Protein AF-A0A4Q3C162-F1 (afdb_monome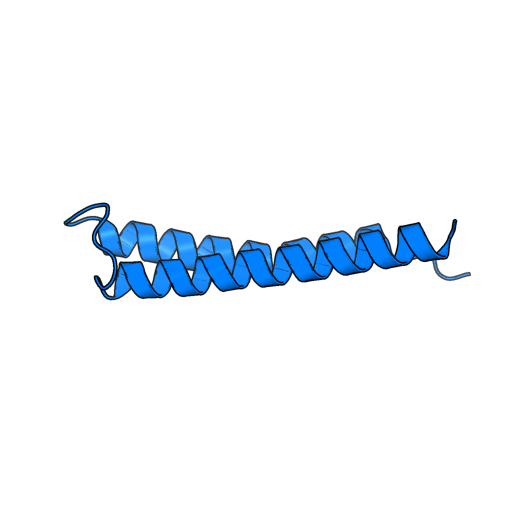r)

Foldseek 3Di:
DVVVVVVVLVVVLVVQLVQLVVLLVVLVCQLVVVDDDPPPCSNVVSVVSNVSSCCRNPPVSVVSCVVPDDDDD

Nearest PDB structures (foldseek):
  5m4y-assembly2_C  TM=5.134E-01  e=7.171E+00  Saccharomyces cerevisiae S288C

Sequence (73 aa):
MSDDVARGRWMTIQASRFAGFALVVLGILLVRDVVDIAGETNHLIGYVFIAVGLLDGLIVPQVLARKWRTPPA

pLDDT: mean 91.92, std 9.4, range [57.06, 98.38]

Radius of gyration: 16.36 Å; Cα contacts (8 Å, |Δi|>4): 76; chains: 1; bounding box: 37×22×51 Å

Structure (mmCIF, N/CA/C/O backbone):
data_AF-A0A4Q3C162-F1
#
_entry.id   AF-A0A4Q3C162-F1
#
loop_
_atom_site.group_PDB
_atom_site.id
_atom_site.type_symbol
_atom_site.label_atom_id
_atom_site.label_alt_id
_atom_site.label_comp_id
_atom_site.label_asym_id
_atom_site.label_entity_id
_atom_site.label_seq_id
_atom_site.pdbx_PDB_ins_code
_atom_site.Cartn_x
_atom_site.Cartn_y
_atom_site.Cartn_z
_atom_site.occupancy
_atom_site.B_iso_or_equiv
_atom_site.auth_seq_id
_atom_site.auth_comp_id
_atom_site.auth_asym_id
_atom_site.auth_atom_id
_atom_site.pdbx_PDB_model_num
ATOM 1 N N . MET A 1 1 ? 23.528 -12.727 -16.248 1.00 57.06 1 MET A N 1
ATOM 2 C CA . MET A 1 1 ? 23.524 -11.255 -16.397 1.00 57.06 1 MET A CA 1
ATOM 3 C C . MET A 1 1 ? 22.198 -10.700 -16.924 1.00 57.06 1 MET A C 1
ATOM 5 O O . MET A 1 1 ? 21.641 -9.851 -16.245 1.00 57.06 1 MET A O 1
ATOM 9 N N . SER A 1 2 ? 21.642 -11.141 -18.066 1.00 64.19 2 SER A N 1
ATOM 10 C CA . SER A 1 2 ? 20.297 -10.695 -18.518 1.00 64.19 2 SER A CA 1
ATOM 11 C C . SER A 1 2 ? 19.147 -11.285 -17.685 1.00 64.19 2 SER A C 1
ATOM 13 O O . SER A 1 2 ? 18.190 -10.581 -17.362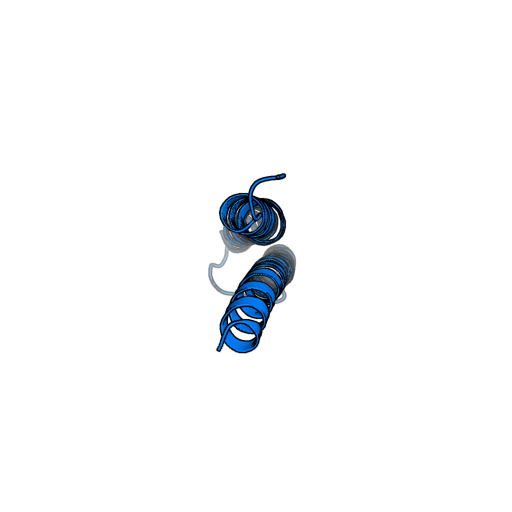 1.00 64.19 2 SER A O 1
ATOM 15 N N . ASP A 1 3 ? 19.278 -12.552 -17.289 1.00 72.75 3 ASP A N 1
ATOM 16 C CA . ASP A 1 3 ? 18.297 -13.277 -16.470 1.00 72.75 3 ASP A CA 1
ATOM 17 C C . ASP A 1 3 ? 18.112 -12.664 -15.074 1.00 72.75 3 ASP A C 1
ATOM 19 O O . ASP A 1 3 ? 16.990 -12.549 -14.578 1.00 72.75 3 ASP A O 1
ATOM 23 N N . ASP A 1 4 ? 19.204 -12.189 -14.469 1.00 79.38 4 ASP A N 1
ATOM 24 C CA . ASP A 1 4 ? 19.195 -11.569 -13.139 1.00 79.38 4 ASP A CA 1
ATOM 25 C C . ASP A 1 4 ? 18.376 -10.268 -13.135 1.00 79.38 4 ASP A C 1
ATOM 27 O O . ASP A 1 4 ? 17.604 -10.000 -12.213 1.00 79.38 4 ASP A O 1
ATOM 31 N N . VAL A 1 5 ? 18.470 -9.487 -14.218 1.00 84.81 5 VAL A N 1
ATOM 32 C CA . VAL A 1 5 ? 17.712 -8.240 -14.394 1.00 84.81 5 VAL A CA 1
ATOM 33 C C . VAL A 1 5 ? 16.229 -8.527 -14.631 1.00 84.81 5 VAL A C 1
ATOM 35 O O . VAL A 1 5 ? 15.371 -7.849 -14.059 1.00 84.81 5 VAL A O 1
ATOM 38 N N . ALA A 1 6 ? 15.904 -9.534 -15.447 1.00 86.94 6 ALA A N 1
ATOM 39 C CA . ALA A 1 6 ? 14.519 -9.934 -15.695 1.00 86.94 6 ALA A CA 1
ATOM 40 C C . ALA A 1 6 ? 13.843 -10.443 -14.412 1.00 86.94 6 ALA A C 1
ATOM 42 O O . ALA A 1 6 ? 12.723 -10.032 -14.089 1.00 86.94 6 ALA A O 1
ATOM 43 N N . ARG A 1 7 ? 14.555 -11.266 -13.634 1.00 88.31 7 ARG A N 1
ATOM 44 C CA . ARG A 1 7 ? 14.094 -11.769 -12.338 1.00 88.31 7 ARG A CA 1
ATOM 45 C C . ARG A 1 7 ? 13.896 -10.643 -11.328 1.00 88.31 7 ARG A C 1
ATOM 47 O O . ARG A 1 7 ? 12.853 -10.607 -10.682 1.00 88.31 7 ARG A O 1
ATOM 54 N N . GLY A 1 8 ? 14.835 -9.698 -11.243 1.00 92.25 8 GLY A N 1
ATOM 55 C CA . GLY A 1 8 ? 14.720 -8.534 -10.361 1.00 92.25 8 GLY A CA 1
ATOM 56 C C . GLY A 1 8 ? 13.472 -7.701 -10.656 1.00 92.25 8 GLY A C 1
ATOM 57 O O . GLY A 1 8 ? 12.689 -7.418 -9.754 1.00 92.25 8 GLY A O 1
ATOM 58 N N . ARG A 1 9 ? 13.216 -7.394 -11.934 1.00 92.19 9 ARG A N 1
ATOM 59 C CA . ARG A 1 9 ? 12.013 -6.661 -12.370 1.00 92.19 9 ARG A CA 1
ATOM 60 C C . ARG A 1 9 ? 10.723 -7.392 -12.010 1.00 92.19 9 ARG A C 1
ATOM 62 O O . ARG A 1 9 ? 9.786 -6.786 -11.489 1.00 92.19 9 ARG A O 1
ATOM 69 N N . TRP A 1 10 ? 10.676 -8.697 -12.268 1.00 90.94 10 TRP A N 1
ATOM 70 C CA . TRP A 1 10 ? 9.522 -9.513 -11.906 1.00 90.94 10 TRP A CA 1
ATOM 71 C C . TRP A 1 10 ? 9.284 -9.500 -10.391 1.00 90.94 10 TRP A C 1
ATOM 73 O O . TRP A 1 10 ? 8.161 -9.242 -9.959 1.00 90.94 10 TRP A O 1
ATOM 83 N N . MET A 1 11 ? 10.336 -9.678 -9.585 1.00 95.25 11 MET A N 1
ATOM 84 C CA . MET A 1 11 ? 10.246 -9.626 -8.123 1.00 95.25 11 MET A CA 1
ATOM 85 C C . MET A 1 11 ? 9.734 -8.271 -7.633 1.00 95.25 11 MET A C 1
ATOM 87 O O . MET A 1 11 ? 8.851 -8.243 -6.782 1.00 95.25 11 MET A O 1
ATOM 91 N N . THR A 1 12 ? 10.204 -7.154 -8.196 1.00 95.25 12 THR A N 1
ATOM 92 C CA . THR A 1 12 ? 9.710 -5.818 -7.826 1.00 95.25 12 THR A CA 1
ATOM 93 C C . THR A 1 12 ? 8.222 -5.646 -8.137 1.00 95.25 12 THR A C 1
ATOM 95 O O . THR A 1 12 ? 7.477 -5.138 -7.300 1.00 95.25 12 THR A O 1
ATOM 98 N N . ILE A 1 13 ? 7.758 -6.101 -9.307 1.00 94.88 13 ILE A N 1
ATOM 99 C CA . ILE A 1 13 ? 6.333 -6.032 -9.669 1.00 94.88 13 ILE A CA 1
ATOM 100 C C . ILE A 1 13 ? 5.494 -6.851 -8.687 1.00 94.88 13 ILE A C 1
ATOM 102 O O . ILE A 1 13 ? 4.485 -6.356 -8.183 1.00 94.88 13 ILE A O 1
ATOM 106 N N . GLN A 1 14 ? 5.911 -8.075 -8.367 1.00 96.12 14 GLN A N 1
ATOM 107 C CA . GLN A 1 14 ? 5.161 -8.904 -7.425 1.00 96.12 14 GLN A CA 1
ATOM 108 C C . GLN A 1 14 ? 5.195 -8.335 -6.005 1.00 96.12 14 GLN A C 1
ATOM 110 O O . GLN A 1 14 ? 4.153 -8.280 -5.359 1.00 96.12 14 GLN A O 1
ATOM 115 N N . ALA A 1 15 ? 6.341 -7.836 -5.543 1.00 96.50 15 ALA A N 1
ATOM 116 C CA . ALA A 1 15 ? 6.456 -7.186 -4.243 1.00 96.50 15 ALA A CA 1
ATOM 117 C C . ALA A 1 15 ? 5.513 -5.978 -4.124 1.00 96.50 15 ALA A C 1
ATOM 119 O O . ALA A 1 15 ? 4.832 -5.848 -3.114 1.00 96.50 15 ALA A O 1
ATOM 120 N N . SER A 1 16 ? 5.397 -5.147 -5.170 1.00 95.44 16 SER A N 1
ATOM 121 C CA . SER A 1 16 ? 4.465 -4.007 -5.162 1.00 95.44 16 SER A CA 1
ATOM 122 C C . SER A 1 16 ? 2.997 -4.434 -5.057 1.00 95.44 16 SER A C 1
ATOM 124 O O . SER A 1 16 ? 2.233 -3.836 -4.305 1.00 95.44 16 SER A O 1
ATOM 126 N N . ARG A 1 17 ? 2.611 -5.530 -5.726 1.00 94.88 17 ARG A N 1
ATOM 127 C CA . ARG A 1 17 ? 1.265 -6.114 -5.599 1.00 94.88 17 ARG A CA 1
ATOM 128 C C . ARG A 1 17 ? 0.995 -6.614 -4.186 1.00 94.88 17 ARG A C 1
ATOM 130 O O . ARG A 1 17 ? -0.055 -6.313 -3.625 1.00 94.88 17 ARG A O 1
ATOM 137 N N . PHE A 1 18 ? 1.941 -7.357 -3.614 1.00 98.00 18 PHE A N 1
ATOM 138 C CA . PHE A 1 18 ? 1.820 -7.871 -2.251 1.00 98.00 18 PHE A CA 1
ATOM 139 C C . PHE A 1 18 ? 1.762 -6.747 -1.218 1.00 98.00 18 PHE A C 1
ATOM 141 O O . PHE A 1 18 ? 0.937 -6.814 -0.314 1.00 98.00 18 PHE A O 1
ATOM 148 N N . ALA A 1 19 ? 2.577 -5.703 -1.372 1.00 97.38 19 ALA A N 1
ATOM 149 C CA . ALA A 1 19 ? 2.546 -4.534 -0.501 1.00 97.38 19 ALA A CA 1
ATOM 150 C C . ALA A 1 19 ? 1.190 -3.815 -0.566 1.00 97.38 19 ALA A C 1
ATOM 152 O O . ALA A 1 19 ? 0.593 -3.543 0.474 1.00 97.38 19 ALA A O 1
ATOM 153 N N . GLY A 1 20 ? 0.657 -3.588 -1.771 1.00 97.25 20 GLY A N 1
ATOM 154 C CA . GLY A 1 20 ? -0.673 -3.002 -1.943 1.00 97.25 20 GLY A CA 1
ATOM 155 C C . GLY A 1 20 ? -1.777 -3.853 -1.311 1.00 97.25 20 GLY A C 1
ATOM 156 O O . GLY A 1 20 ? -2.604 -3.341 -0.561 1.00 97.25 20 GLY A O 1
ATOM 157 N N . PHE A 1 21 ? -1.752 -5.172 -1.523 1.00 98.06 21 PHE A N 1
ATOM 158 C CA . PHE A 1 21 ? -2.704 -6.085 -0.885 1.00 98.06 21 PHE A CA 1
ATOM 159 C C . PHE A 1 21 ? -2.595 -6.070 0.647 1.00 98.06 21 PHE A C 1
ATOM 161 O O . PHE A 1 21 ? -3.614 -6.026 1.333 1.00 98.06 21 PHE A O 1
ATOM 168 N N . ALA A 1 22 ? -1.376 -6.054 1.190 1.00 98.25 22 ALA A N 1
ATOM 169 C CA . ALA A 1 22 ? -1.151 -5.959 2.628 1.00 98.25 22 ALA A CA 1
ATOM 170 C C . ALA A 1 22 ? -1.732 -4.660 3.210 1.00 98.25 22 ALA A C 1
ATOM 172 O O . ALA A 1 22 ? -2.380 -4.706 4.253 1.00 98.25 22 ALA A O 1
ATOM 173 N N . LEU A 1 23 ? -1.577 -3.526 2.515 1.00 98.00 23 LEU A N 1
ATOM 174 C CA . LEU A 1 23 ? -2.191 -2.254 2.910 1.00 98.00 23 LEU A CA 1
ATOM 175 C C . LEU A 1 23 ? -3.721 -2.320 2.900 1.00 98.00 23 LEU A C 1
ATOM 177 O O . LEU A 1 23 ? -4.349 -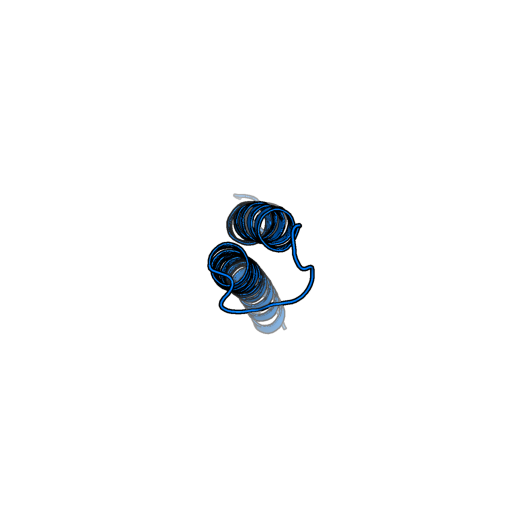1.825 3.832 1.00 98.00 23 LEU A O 1
ATOM 181 N N . VAL A 1 24 ? -4.326 -2.973 1.901 1.00 98.31 24 VAL A N 1
ATOM 182 C CA . VAL A 1 24 ? -5.785 -3.171 1.858 1.00 98.31 24 VAL A CA 1
ATOM 183 C C . VAL A 1 24 ? -6.263 -4.006 3.039 1.00 98.31 24 VAL A C 1
ATOM 185 O O . VAL A 1 24 ? -7.214 -3.617 3.713 1.00 98.31 24 VAL A O 1
ATOM 188 N N . VAL A 1 25 ? -5.604 -5.133 3.319 1.00 98.38 25 VAL A N 1
ATOM 189 C CA . VAL A 1 25 ? -5.947 -5.984 4.467 1.00 98.38 25 VAL A CA 1
ATOM 190 C C . VAL A 1 25 ? -5.822 -5.197 5.768 1.00 98.38 25 VAL A C 1
ATOM 192 O O . VAL A 1 25 ? -6.741 -5.223 6.582 1.00 98.38 25 VAL A O 1
ATOM 195 N N . LEU A 1 26 ? -4.732 -4.450 5.944 1.00 98.12 26 LEU A N 1
ATOM 196 C CA . LEU A 1 26 ? -4.512 -3.637 7.136 1.00 98.12 26 LEU A CA 1
ATOM 197 C C . LEU A 1 26 ? -5.587 -2.552 7.277 1.00 98.12 26 LEU A C 1
ATOM 199 O O . LEU A 1 26 ? -6.153 -2.393 8.353 1.00 98.12 26 LEU A O 1
ATOM 203 N N . GLY A 1 27 ? -5.955 -1.883 6.186 1.00 97.69 27 GLY A N 1
ATOM 204 C CA . GLY A 1 27 ? -7.042 -0.910 6.187 1.00 97.69 27 GLY A CA 1
ATOM 205 C C . GLY A 1 27 ? -8.408 -1.521 6.523 1.00 97.69 27 GLY A C 1
ATOM 206 O O . GLY A 1 27 ? -9.174 -0.916 7.266 1.00 97.69 27 GLY A O 1
ATOM 207 N N . ILE A 1 28 ? -8.702 -2.746 6.074 1.00 98.12 28 ILE A N 1
ATOM 208 C CA . ILE A 1 28 ? -9.922 -3.472 6.476 1.00 98.12 28 ILE A CA 1
ATOM 209 C C . ILE A 1 28 ? -9.911 -3.766 7.980 1.00 98.12 28 ILE A C 1
ATOM 211 O O . ILE A 1 28 ? -10.941 -3.603 8.632 1.00 98.12 28 ILE A O 1
ATOM 215 N N . LEU A 1 29 ? -8.769 -4.179 8.537 1.00 98.12 29 LEU A N 1
ATOM 216 C CA . LEU A 1 29 ? -8.635 -4.426 9.976 1.00 98.12 29 LEU A CA 1
ATOM 217 C C . LEU A 1 29 ? -8.856 -3.150 10.800 1.00 98.12 29 LEU A C 1
ATOM 219 O O . LEU A 1 29 ? -9.501 -3.224 11.843 1.00 98.12 29 LEU A O 1
ATOM 223 N N . LEU A 1 30 ? -8.385 -1.999 10.308 1.00 97.75 30 LEU A N 1
ATOM 224 C CA . LEU A 1 30 ? -8.639 -0.686 10.910 1.00 97.75 30 LEU A CA 1
ATOM 225 C C . LEU A 1 30 ? -10.127 -0.304 10.829 1.00 97.75 30 LEU A C 1
ATOM 227 O O . LEU A 1 30 ? -10.732 0.032 11.834 1.00 97.75 30 LEU A O 1
ATOM 231 N N . VAL A 1 31 ? -10.772 -0.434 9.663 1.00 97.00 31 VAL A N 1
ATOM 232 C CA . VAL A 1 31 ? -12.215 -0.127 9.513 1.00 97.00 31 VAL A CA 1
ATOM 233 C C . VAL A 1 31 ? -13.097 -1.001 10.410 1.00 97.00 31 VAL A C 1
ATOM 235 O O . VAL A 1 31 ? -14.198 -0.600 10.778 1.00 97.00 31 VAL A O 1
ATOM 238 N N . ARG A 1 32 ? -12.647 -2.215 10.733 1.00 96.62 32 ARG A N 1
ATOM 239 C CA . ARG A 1 32 ? -13.363 -3.150 11.610 1.00 96.62 32 ARG A CA 1
ATOM 240 C C . ARG A 1 32 ? -12.978 -3.023 13.082 1.00 96.62 32 ARG A C 1
ATOM 242 O O . ARG A 1 32 ? -13.439 -3.852 13.862 1.00 96.62 32 ARG A O 1
ATOM 249 N N . ASP A 1 33 ? -12.124 -2.061 13.431 1.00 94.31 33 ASP A N 1
ATO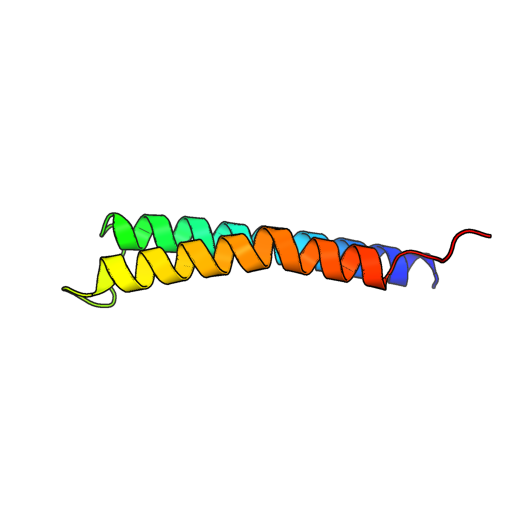M 250 C CA . ASP A 1 33 ? -11.576 -1.858 14.776 1.00 94.31 33 ASP A CA 1
ATOM 251 C C . ASP A 1 33 ? -10.962 -3.133 15.383 1.00 94.31 33 ASP A C 1
ATOM 253 O O . ASP A 1 33 ? -10.894 -3.315 16.596 1.00 94.31 33 ASP A O 1
ATOM 257 N N . VAL A 1 34 ? -10.466 -4.033 14.524 1.00 96.81 34 VAL A N 1
ATOM 258 C CA . VAL A 1 34 ? -9.638 -5.176 14.944 1.00 96.81 34 VAL A CA 1
ATOM 259 C C . VAL A 1 34 ? -8.264 -4.676 15.389 1.00 96.81 34 VAL A C 1
ATOM 261 O O . VAL A 1 34 ? -7.634 -5.262 16.267 1.00 96.81 34 VAL A O 1
ATOM 264 N N . VAL A 1 35 ? -7.804 -3.585 14.772 1.00 94.38 35 VAL A N 1
ATOM 265 C CA . VAL A 1 35 ? -6.582 -2.866 15.125 1.00 94.38 35 VAL A CA 1
ATOM 266 C C . VAL A 1 35 ? -6.957 -1.427 15.482 1.00 94.38 35 VAL A C 1
ATOM 268 O O . VAL A 1 35 ? -7.373 -0.663 14.618 1.00 94.38 35 VAL A O 1
ATOM 271 N N . ASP A 1 36 ? -6.840 -1.123 16.774 1.00 94.44 36 ASP A N 1
ATOM 272 C CA . ASP A 1 36 ? -6.953 0.178 17.450 1.00 94.44 36 ASP A CA 1
ATOM 273 C C . ASP A 1 36 ? -5.710 1.088 17.347 1.00 94.44 36 ASP A C 1
ATOM 275 O O . ASP A 1 36 ? -4.816 0.869 18.164 1.00 94.44 36 ASP A O 1
ATOM 279 N N . ILE A 1 37 ? -5.568 2.051 16.421 1.00 93.50 37 ILE A N 1
ATOM 280 C CA . ILE A 1 37 ? -4.407 2.985 16.455 1.00 93.50 37 ILE A CA 1
ATOM 281 C C . ILE A 1 37 ? -4.751 4.477 16.518 1.00 93.50 37 ILE A C 1
ATOM 283 O O . ILE A 1 37 ? -3.842 5.290 16.692 1.00 93.50 37 ILE A O 1
ATOM 287 N N . ALA A 1 38 ? -6.015 4.865 16.350 1.00 89.81 38 ALA A N 1
ATOM 288 C CA . ALA A 1 38 ? -6.393 6.272 16.176 1.00 89.81 38 ALA A CA 1
ATOM 289 C C . ALA A 1 38 ? -7.774 6.649 16.744 1.00 89.81 38 ALA A C 1
ATOM 291 O O . ALA A 1 38 ? -8.317 7.709 16.403 1.00 89.81 38 ALA A O 1
ATOM 292 N N . GLY A 1 39 ? -8.339 5.805 17.609 1.00 92.31 39 GLY A N 1
ATOM 293 C CA . GLY A 1 39 ? -9.601 6.017 18.308 1.00 92.31 39 GLY A CA 1
ATOM 294 C C . GLY A 1 39 ? -10.746 6.321 17.345 1.00 92.31 39 GLY A C 1
ATOM 295 O O . GLY A 1 39 ? -10.996 5.588 16.394 1.00 92.31 39 GLY A O 1
ATOM 296 N N . GLU A 1 40 ? -11.418 7.458 17.542 1.00 91.44 40 GLU A N 1
ATOM 297 C CA . GLU A 1 40 ? -12.560 7.868 16.710 1.00 91.44 40 GLU A CA 1
ATOM 298 C C . GLU A 1 40 ? -12.242 7.983 15.214 1.00 91.44 40 GLU A C 1
ATOM 300 O O . GLU A 1 40 ? -13.138 7.825 14.391 1.00 91.44 40 GLU A O 1
ATOM 305 N N . THR A 1 41 ? -10.986 8.238 14.838 1.00 94.19 41 THR A N 1
ATOM 306 C CA . THR A 1 41 ? -10.596 8.411 13.426 1.00 94.19 41 THR A CA 1
ATOM 307 C C . THR A 1 41 ? -10.076 7.132 12.771 1.00 94.19 41 THR A C 1
ATOM 309 O O . THR A 1 41 ? -9.689 7.151 11.599 1.00 94.19 41 THR A O 1
ATOM 312 N N . ASN A 1 42 ? -10.093 6.005 13.487 1.00 94.88 42 ASN A N 1
ATOM 313 C CA . ASN A 1 42 ? -9.512 4.745 13.033 1.00 94.88 42 ASN A CA 1
ATOM 314 C C . ASN A 1 42 ? -10.128 4.245 11.714 1.00 94.88 42 ASN A C 1
ATOM 316 O O . ASN A 1 42 ? -9.407 3.865 10.789 1.00 94.88 42 ASN A O 1
ATOM 320 N N . HIS A 1 43 ? -11.449 4.378 11.555 1.00 95.50 43 HIS A N 1
ATOM 321 C CA . HIS A 1 43 ? -12.138 4.038 10.307 1.00 95.50 43 HIS A CA 1
ATOM 322 C C . HIS A 1 43 ? -11.670 4.888 9.116 1.00 95.50 43 HIS A C 1
ATOM 324 O O . HIS A 1 43 ? -11.543 4.375 8.005 1.00 95.50 43 HIS A O 1
ATOM 330 N N . LEU A 1 44 ? -11.378 6.176 9.329 1.00 96.81 44 LEU A N 1
ATOM 331 C CA . LEU A 1 44 ? -10.977 7.092 8.262 1.00 96.81 44 LEU A CA 1
ATOM 332 C C . LEU A 1 44 ? -9.581 6.721 7.772 1.00 96.81 44 LEU A C 1
ATOM 334 O O . LEU A 1 44 ? -9.360 6.609 6.566 1.00 96.81 44 LEU A O 1
ATOM 338 N N . ILE A 1 45 ? -8.667 6.456 8.709 1.00 97.19 45 ILE A N 1
ATOM 339 C CA . ILE A 1 45 ? -7.330 5.946 8.397 1.00 97.19 45 ILE A CA 1
ATOM 340 C C . ILE A 1 45 ? -7.447 4.605 7.669 1.00 97.19 45 ILE A C 1
ATOM 342 O O . ILE A 1 45 ? -6.811 4.419 6.635 1.00 97.19 45 ILE A O 1
ATOM 346 N N . GLY A 1 46 ? -8.317 3.706 8.129 1.00 97.56 46 GLY A N 1
ATOM 347 C CA . GLY A 1 46 ? -8.569 2.433 7.463 1.00 97.56 46 GLY A CA 1
ATOM 348 C C . GLY A 1 46 ? -9.005 2.586 6.003 1.00 97.56 46 GLY A C 1
ATOM 349 O O . GLY A 1 46 ? -8.432 1.944 5.121 1.00 97.56 46 GLY A O 1
ATOM 350 N N . TYR A 1 47 ? -9.941 3.492 5.709 1.00 98.25 47 TYR A N 1
ATOM 351 C CA . TYR A 1 47 ? -10.347 3.784 4.330 1.00 98.25 47 TYR A CA 1
ATOM 352 C C . TYR A 1 47 ? -9.211 4.365 3.483 1.00 98.25 47 TYR A C 1
ATOM 354 O O . TYR A 1 47 ? -9.071 3.984 2.318 1.00 98.25 47 TYR A O 1
ATOM 362 N N . VAL A 1 48 ? -8.371 5.235 4.052 1.00 98.06 48 VAL A N 1
ATOM 363 C CA . VAL A 1 48 ? -7.181 5.761 3.362 1.00 98.06 48 VAL A CA 1
ATOM 364 C C . VAL A 1 48 ? -6.206 4.631 3.029 1.00 98.06 48 VAL A C 1
ATOM 366 O O . VAL A 1 48 ? -5.743 4.548 1.894 1.00 98.06 48 VAL A O 1
ATOM 369 N N . PHE A 1 49 ? -5.946 3.717 3.965 1.00 98.12 49 PHE A N 1
ATOM 370 C CA . PHE A 1 49 ? -5.089 2.552 3.733 1.00 98.12 49 PHE A CA 1
ATOM 371 C C . PHE A 1 49 ? -5.636 1.636 2.635 1.00 98.12 49 PHE A C 1
ATOM 373 O O . PHE A 1 49 ? -4.871 1.194 1.778 1.00 98.12 49 PHE A O 1
ATOM 380 N N . ILE A 1 50 ? -6.951 1.399 2.605 1.00 98.38 50 ILE A N 1
ATOM 381 C CA . ILE A 1 50 ? -7.594 0.632 1.528 1.00 98.38 50 ILE A CA 1
ATOM 382 C C . ILE A 1 50 ? -7.405 1.339 0.184 1.00 98.38 50 ILE A C 1
ATOM 384 O O . ILE A 1 50 ? -6.982 0.709 -0.783 1.00 98.38 50 ILE A O 1
ATOM 388 N N . ALA A 1 51 ? -7.693 2.640 0.111 1.00 98.31 51 ALA A N 1
ATOM 389 C CA . ALA A 1 51 ? -7.577 3.403 -1.127 1.00 98.31 51 ALA A CA 1
ATOM 390 C C . ALA A 1 51 ? -6.135 3.409 -1.658 1.00 98.31 51 ALA A C 1
ATOM 392 O O . ALA A 1 51 ? -5.908 3.099 -2.828 1.00 98.31 51 ALA A O 1
ATOM 393 N N . VAL A 1 52 ? -5.157 3.691 -0.793 1.00 98.12 52 VAL A N 1
ATOM 394 C CA . VAL A 1 52 ? -3.730 3.677 -1.147 1.00 98.12 52 VAL A CA 1
ATOM 395 C C . VAL A 1 52 ? -3.283 2.272 -1.539 1.00 98.12 52 VAL A C 1
ATOM 397 O O . VAL A 1 52 ? -2.651 2.108 -2.577 1.00 98.12 52 VAL A O 1
ATOM 400 N N . GLY A 1 53 ? -3.661 1.244 -0.779 1.00 97.69 53 GLY A N 1
ATOM 401 C CA . GLY A 1 53 ? -3.305 -0.142 -1.076 1.00 97.69 53 GLY A CA 1
ATOM 402 C C . GLY A 1 53 ? -3.856 -0.635 -2.416 1.00 97.69 53 GLY A C 1
ATOM 403 O O . GLY A 1 53 ? -3.155 -1.333 -3.149 1.00 97.69 53 GLY A O 1
ATOM 404 N N . LEU A 1 54 ? -5.077 -0.234 -2.784 1.00 97.81 54 LEU A N 1
ATOM 405 C CA . LEU A 1 54 ? -5.652 -0.523 -4.101 1.00 97.81 54 LEU A CA 1
ATOM 406 C C . LEU A 1 54 ? -4.906 0.213 -5.216 1.00 97.81 54 LEU A C 1
ATOM 408 O O . LEU A 1 54 ? -4.594 -0.391 -6.243 1.00 97.81 54 LEU A O 1
ATOM 412 N N . LEU A 1 55 ? -4.603 1.499 -5.025 1.00 97.31 55 LEU A N 1
ATOM 413 C CA . LEU A 1 55 ? -3.848 2.279 -6.003 1.00 97.31 55 LEU A CA 1
ATOM 414 C C . LEU A 1 55 ? -2.448 1.693 -6.214 1.00 97.31 55 LEU A C 1
ATOM 416 O O . LEU A 1 55 ? -2.076 1.406 -7.352 1.00 97.31 55 LEU A O 1
ATOM 420 N N . ASP A 1 56 ? -1.704 1.422 -5.147 1.00 94.25 56 ASP A N 1
ATOM 421 C CA . ASP A 1 56 ? -0.360 0.853 -5.242 1.00 94.25 56 ASP A CA 1
ATOM 422 C C . ASP A 1 56 ? -0.380 -0.585 -5.763 1.00 94.25 56 ASP A C 1
ATOM 424 O O . ASP A 1 56 ? 0.392 -0.936 -6.653 1.00 94.25 56 ASP A O 1
ATOM 428 N N . GLY A 1 57 ? -1.299 -1.422 -5.283 1.00 95.19 57 GLY A N 1
ATOM 429 C CA . GLY A 1 57 ? -1.386 -2.828 -5.676 1.00 95.19 57 GLY A CA 1
ATOM 430 C C . GLY A 1 57 ? -1.809 -3.044 -7.130 1.00 95.19 57 GLY A C 1
ATOM 431 O O . GLY A 1 57 ? -1.498 -4.090 -7.706 1.00 95.19 57 GLY A O 1
ATOM 432 N N . LEU A 1 58 ? -2.496 -2.073 -7.743 1.00 95.19 58 LEU A N 1
ATOM 433 C CA . LEU A 1 58 ? -3.037 -2.194 -9.099 1.00 95.19 58 LEU A CA 1
ATOM 434 C C . LEU A 1 58 ? -2.330 -1.292 -10.114 1.00 95.19 58 LEU A C 1
ATOM 436 O O . LEU A 1 58 ? -2.042 -1.747 -11.222 1.00 95.19 58 LEU A O 1
ATOM 440 N N . ILE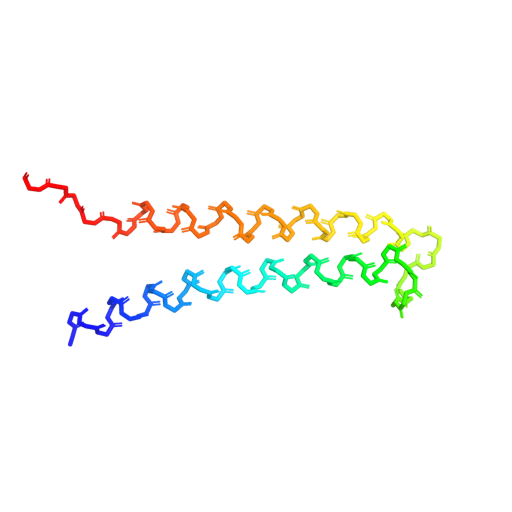 A 1 59 ? -2.028 -0.040 -9.765 1.00 96.06 59 ILE A N 1
ATOM 441 C CA . ILE A 1 59 ? -1.500 0.959 -10.706 1.00 96.06 59 ILE A CA 1
ATOM 442 C C . ILE A 1 59 ? 0.024 0.887 -10.798 1.00 96.06 59 ILE A C 1
ATOM 444 O O . ILE A 1 59 ? 0.562 0.774 -11.902 1.00 96.06 59 ILE A O 1
ATOM 448 N N . VAL A 1 60 ? 0.739 0.887 -9.670 1.00 94.69 60 VAL A N 1
ATOM 449 C CA . VAL A 1 60 ? 2.214 0.836 -9.647 1.00 94.69 60 VAL A CA 1
ATOM 450 C C . VAL A 1 60 ? 2.784 -0.355 -10.434 1.00 94.69 60 VAL A C 1
ATOM 452 O O . VAL A 1 60 ? 3.632 -0.123 -11.303 1.00 94.69 60 VAL A O 1
ATOM 455 N N . PRO A 1 61 ? 2.324 -1.613 -10.257 1.00 92.81 61 PRO A N 1
ATOM 456 C CA . PRO A 1 61 ? 2.851 -2.736 -11.030 1.00 92.81 61 PRO A CA 1
ATOM 457 C C . PRO A 1 61 ? 2.558 -2.617 -12.528 1.00 92.81 61 PRO A C 1
ATOM 459 O O . PRO A 1 61 ? 3.368 -3.064 -13.338 1.00 92.81 61 PRO A O 1
ATOM 462 N N . GLN A 1 62 ? 1.435 -2.006 -12.924 1.00 94.00 62 GLN A N 1
ATOM 463 C CA . GLN A 1 62 ? 1.134 -1.756 -14.336 1.00 94.00 62 GLN A CA 1
ATOM 464 C C . GLN A 1 62 ? 2.082 -0.717 -14.934 1.00 94.00 62 GLN A C 1
ATOM 466 O O . GLN A 1 62 ? 2.575 -0.906 -16.047 1.00 94.00 62 GLN A O 1
ATOM 471 N N . VAL A 1 63 ? 2.368 0.360 -14.200 1.00 94.56 63 VAL A N 1
ATOM 472 C CA . VAL A 1 63 ? 3.327 1.387 -14.622 1.00 94.56 63 VAL A CA 1
ATOM 473 C C . VAL A 1 63 ? 4.730 0.792 -14.743 1.00 94.56 63 VAL A C 1
ATOM 475 O O . VAL A 1 63 ? 5.383 0.992 -15.767 1.00 94.56 63 VAL A O 1
ATOM 478 N N . LEU A 1 64 ? 5.175 -0.003 -13.764 1.00 92.00 64 LEU A N 1
ATOM 479 C CA . LEU A 1 64 ? 6.465 -0.701 -13.809 1.00 92.00 64 LEU A CA 1
ATOM 480 C C . LEU A 1 64 ? 6.547 -1.685 -14.982 1.00 92.00 64 LEU A C 1
ATOM 482 O O . LEU A 1 64 ? 7.529 -1.678 -15.725 1.00 92.00 64 LEU A O 1
ATOM 486 N N . ALA A 1 65 ? 5.498 -2.479 -15.206 1.00 92.44 65 ALA A N 1
ATOM 487 C CA . ALA A 1 65 ? 5.434 -3.411 -16.328 1.00 92.44 65 ALA A CA 1
ATOM 488 C C . ALA A 1 65 ? 5.487 -2.693 -17.685 1.00 92.44 65 ALA A C 1
ATOM 490 O O . ALA A 1 65 ? 6.176 -3.150 -18.594 1.00 92.44 65 ALA A O 1
ATOM 491 N N . ARG A 1 66 ? 4.803 -1.548 -17.823 1.00 91.25 66 ARG A N 1
ATOM 492 C CA . ARG A 1 66 ? 4.865 -0.711 -19.033 1.00 91.25 66 ARG A CA 1
ATOM 493 C C . ARG A 1 66 ? 6.249 -0.099 -19.225 1.00 91.25 66 ARG A C 1
ATOM 495 O O . ARG A 1 66 ? 6.764 -0.129 -20.335 1.00 91.25 66 ARG A O 1
ATOM 502 N N . LYS A 1 67 ? 6.868 0.399 -18.152 1.00 89.06 67 LYS A N 1
ATOM 503 C CA . LYS A 1 67 ? 8.206 1.008 -18.183 1.00 89.06 67 LYS A CA 1
ATOM 504 C C . LYS A 1 67 ? 9.296 0.014 -18.584 1.00 89.06 67 LYS A C 1
ATOM 506 O O . LYS A 1 67 ? 10.276 0.402 -19.210 1.00 89.06 67 LYS A O 1
ATOM 511 N N . TRP A 1 68 ? 9.147 -1.254 -18.213 1.00 89.06 68 TRP A N 1
ATOM 512 C CA . TRP A 1 68 ? 10.119 -2.307 -18.520 1.00 89.06 68 TRP A CA 1
ATOM 513 C C . TRP A 1 68 ? 9.743 -3.181 -19.709 1.00 89.06 68 TRP A C 1
ATOM 515 O O . TRP A 1 68 ? 10.440 -4.161 -19.980 1.00 89.06 68 TRP A O 1
ATOM 525 N N . ARG A 1 69 ? 8.668 -2.838 -20.423 1.00 81.12 69 ARG A N 1
ATOM 526 C CA . ARG A 1 69 ? 8.309 -3.522 -21.658 1.00 81.12 69 ARG A CA 1
ATOM 527 C C . ARG A 1 69 ? 9.386 -3.227 -22.696 1.00 81.12 69 ARG A C 1
ATOM 529 O O . ARG A 1 69 ? 9.632 -2.070 -23.027 1.00 81.12 69 ARG A O 1
ATOM 536 N N . THR A 1 70 ? 10.036 -4.270 -23.194 1.00 75.00 70 THR A N 1
ATOM 537 C CA . THR A 1 70 ? 10.939 -4.147 -24.339 1.00 75.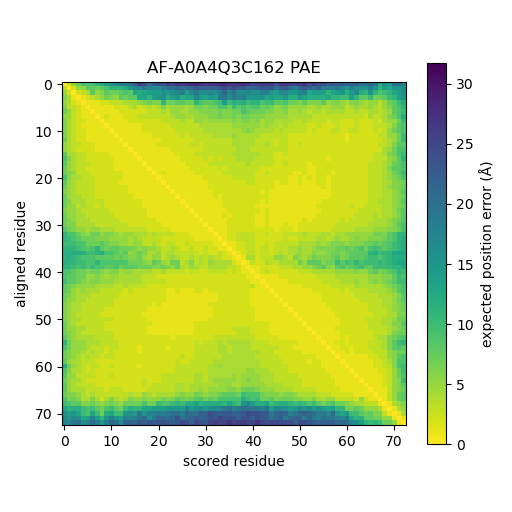00 70 THR A CA 1
ATOM 538 C C . THR A 1 70 ? 10.119 -3.634 -25.534 1.00 75.00 70 THR A C 1
ATOM 540 O O . THR A 1 70 ? 9.006 -4.138 -25.738 1.00 75.00 70 THR A O 1
ATOM 543 N N . PRO A 1 71 ? 10.589 -2.620 -26.286 1.00 68.81 71 PRO A N 1
ATOM 544 C CA . PRO A 1 71 ? 9.885 -2.140 -27.472 1.00 68.81 71 PRO A CA 1
ATOM 545 C C . PRO A 1 71 ? 9.643 -3.294 -28.459 1.00 68.81 71 PRO A C 1
ATOM 547 O O . PRO A 1 71 ? 10.524 -4.147 -28.592 1.00 68.81 71 PRO A O 1
ATOM 550 N N . PRO A 1 72 ? 8.470 -3.365 -29.118 1.00 63.31 72 PRO A N 1
ATOM 551 C CA . PRO A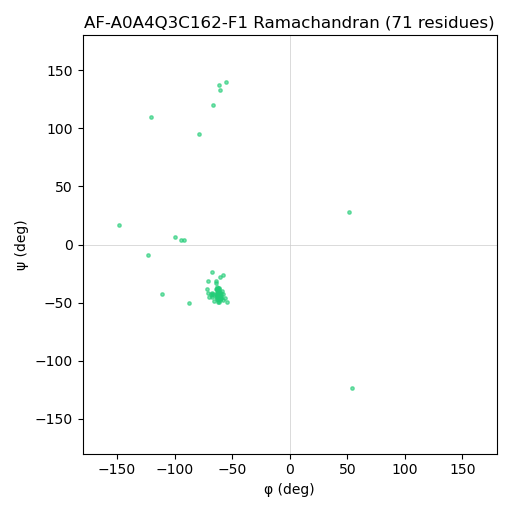 1 72 ? 8.276 -4.308 -30.214 1.00 63.31 72 PRO A CA 1
ATOM 552 C C . PRO A 1 72 ? 9.266 -3.983 -31.345 1.00 63.31 72 PRO A C 1
ATOM 554 O O . PRO A 1 72 ? 9.497 -2.805 -31.625 1.00 63.31 72 PRO A O 1
ATOM 557 N N . ALA A 1 73 ? 9.875 -5.030 -31.911 1.00 61.88 73 ALA A N 1
A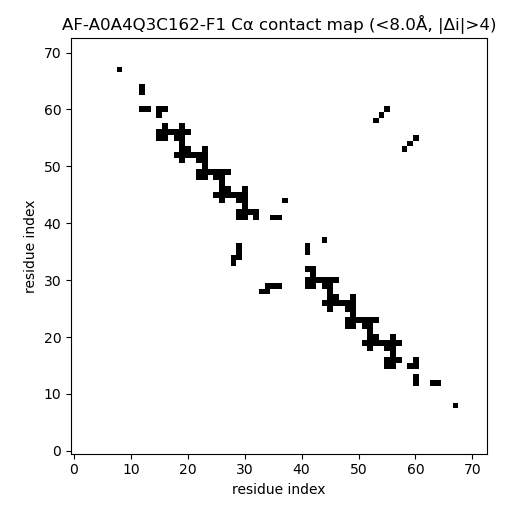TOM 558 C CA . ALA A 1 73 ? 10.782 -4.950 -33.058 1.00 61.88 73 ALA A CA 1
ATOM 559 C C . ALA A 1 73 ? 10.035 -4.590 -34.349 1.00 61.88 73 ALA A C 1
ATOM 561 O O . ALA A 1 73 ? 8.845 -4.974 -34.456 1.00 61.88 73 ALA A O 1
#

Secondary structure (DSSP, 8-state):
-HHHHHHHHHHHHHHHHHHHHHHHHHHHHHHTTSS-SSGGGHHHHHHHHHHHHHHHHHHHHHHHHHHTPPPP-

Solvent-ac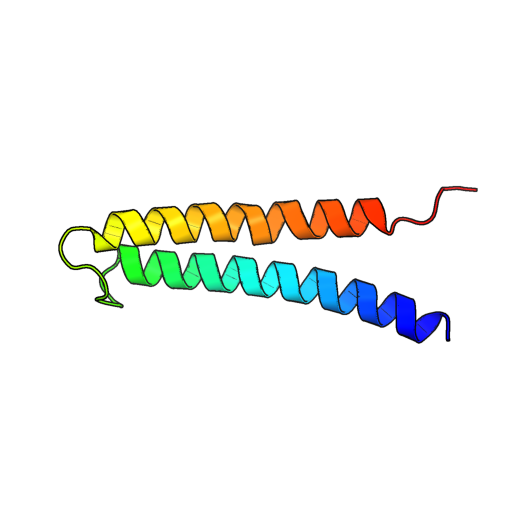cessible surface area (backbone atoms only — not comparable to full-atom values): 3796 Å² total; per-residue (Å²): 116,71,65,59,53,54,50,50,55,51,52,52,36,52,49,37,31,52,51,8,49,51,32,28,53,51,9,51,35,19,53,66,60,76,47,83,85,52,72,94,49,22,44,60,54,9,51,48,32,29,54,51,10,50,46,39,31,55,49,49,32,51,52,49,51,59,73,68,51,75,79,85,131

Mean predicted aligned error: 4.69 Å